Protein AF-A0A7G9YYZ8-F1 (afdb_monomer_lite)

Radius of gyration: 27.5 Å; chains: 1; bounding box: 61×66×74 Å

Organism: NCBI:txid2759912

InterPro domains:
  IPR011604 PD-(D/E)XK endonuclease-like domain superfamily [G3DSA:3.90.320.10] (1-114)
  IPR038726 PD-(D/E)XK endonuclease-like domain, AddAB-type [PF12705] (4-112)

Foldseek 3Di:
DDDVQADAAEDEEEDQDDDDPCVVVVCQLVRQQVCLVCVVVVGHHDQKHKYWYWYFPDADPVRDTDIDIDIDIDGYDVVSNVVVVVVVVVQVVDDPDDDDPPPPVVVVVVVVVVPDDPDPDDDDDDDDDDDDDDDDDDDDDPDPDDDPDDDDDDDDDDDDDD

Structure (mmCIF, N/CA/C/O backbone):
data_AF-A0A7G9YYZ8-F1
#
_entry.id   AF-A0A7G9YYZ8-F1
#
loop_
_atom_site.group_PDB
_atom_site.id
_atom_site.type_symbol
_atom_site.label_atom_id
_atom_site.label_alt_id
_atom_site.label_comp_id
_atom_site.label_asym_id
_atom_site.label_entity_id
_atom_site.label_seq_id
_atom_site.pdbx_PDB_ins_code
_atom_site.Cartn_x
_atom_site.Cartn_y
_atom_site.Cartn_z
_atom_site.occupancy
_atom_site.B_iso_or_equiv
_atom_site.auth_seq_id
_atom_site.auth_comp_id
_atom_site.auth_asym_id
_atom_site.auth_atom_id
_atom_site.pdbx_PDB_model_num
ATOM 1 N N . MET A 1 1 ? -12.301 -0.127 8.672 1.00 88.62 1 MET A N 1
ATOM 2 C CA . MET A 1 1 ? -12.698 -0.502 10.055 1.00 88.62 1 MET A CA 1
ATOM 3 C C . MET A 1 1 ? -12.592 0.740 10.932 1.00 88.62 1 MET A C 1
ATOM 5 O O . MET A 1 1 ? -11.918 1.669 10.507 1.00 88.62 1 MET A O 1
ATOM 9 N N . MET A 1 2 ? -13.251 0.805 12.092 1.00 93.19 2 MET A N 1
ATOM 10 C CA . MET A 1 2 ? -13.090 1.928 13.028 1.00 93.19 2 MET A CA 1
ATOM 11 C C . MET A 1 2 ? -12.592 1.440 14.389 1.00 93.19 2 MET A C 1
ATOM 13 O O . MET A 1 2 ? -12.987 0.360 14.828 1.00 93.19 2 MET A O 1
ATOM 17 N N . ASN A 1 3 ? -11.763 2.247 15.047 1.00 94.56 3 ASN A N 1
ATOM 18 C CA . ASN A 1 3 ? -11.402 2.120 16.456 1.00 94.56 3 ASN A CA 1
ATOM 19 C C . ASN A 1 3 ? -11.723 3.448 17.153 1.00 94.56 3 ASN A C 1
ATOM 21 O O . ASN A 1 3 ? -11.039 4.448 16.945 1.00 94.56 3 ASN A O 1
ATOM 25 N N . GLY A 1 4 ? -12.816 3.480 17.918 1.00 96.06 4 GLY A N 1
ATOM 26 C CA . GLY A 1 4 ? -13.374 4.740 18.412 1.00 96.06 4 GLY A CA 1
ATOM 27 C C . GLY A 1 4 ? -13.793 5.653 17.255 1.00 96.06 4 GLY A C 1
ATOM 28 O O . GLY A 1 4 ? -14.601 5.256 16.417 1.00 96.06 4 GLY A O 1
ATOM 29 N N . ASP A 1 5 ? -13.229 6.861 17.206 1.00 95.62 5 ASP A N 1
ATOM 30 C CA . ASP A 1 5 ? -13.454 7.861 16.153 1.00 95.62 5 ASP A CA 1
ATOM 31 C C . ASP A 1 5 ? -12.407 7.819 15.023 1.00 95.62 5 ASP A C 1
ATOM 33 O O . ASP A 1 5 ? -12.465 8.631 14.098 1.00 95.62 5 ASP A O 1
ATOM 37 N N . LYS A 1 6 ? -11.448 6.886 15.081 1.00 97.94 6 LYS A N 1
ATOM 38 C CA . LYS A 1 6 ? -10.386 6.743 14.081 1.00 97.94 6 LYS A CA 1
ATOM 39 C C . LYS A 1 6 ? -10.682 5.627 13.086 1.00 97.94 6 LYS A C 1
ATOM 41 O O . LYS A 1 6 ? -11.138 4.541 13.449 1.00 97.94 6 LYS A O 1
ATOM 46 N N . LEU A 1 7 ? -10.341 5.864 11.825 1.00 98.12 7 LEU A N 1
ATOM 47 C CA . LEU A 1 7 ? -10.352 4.856 10.772 1.00 98.12 7 LEU A CA 1
ATOM 48 C C . LEU A 1 7 ? -9.104 3.968 10.844 1.00 98.12 7 LEU A C 1
ATOM 50 O O . LEU A 1 7 ? -7.988 4.444 11.033 1.00 98.12 7 LEU A O 1
ATOM 54 N N . ILE A 1 8 ? -9.294 2.676 10.599 1.00 98.31 8 ILE A N 1
ATOM 55 C CA . ILE A 1 8 ? -8.221 1.723 10.313 1.00 98.31 8 ILE A CA 1
ATOM 56 C C . ILE A 1 8 ? -8.327 1.332 8.842 1.00 98.31 8 ILE A C 1
ATOM 58 O O . ILE A 1 8 ? -9.363 0.802 8.404 1.00 98.31 8 ILE A O 1
ATOM 62 N N . VAL A 1 9 ? -7.245 1.584 8.105 1.00 98.06 9 VAL A N 1
ATOM 63 C CA . VAL A 1 9 ? -7.084 1.165 6.710 1.00 98.06 9 VAL A CA 1
ATOM 64 C C . VAL A 1 9 ? -6.888 -0.347 6.662 1.00 98.06 9 VAL A C 1
ATOM 66 O O . VAL A 1 9 ? -6.101 -0.914 7.421 1.00 98.06 9 VAL A O 1
ATOM 69 N N . ILE A 1 10 ? -7.636 -0.996 5.774 1.00 97.69 10 ILE A N 1
ATOM 70 C CA . ILE A 1 10 ? -7.553 -2.432 5.520 1.00 97.69 10 ILE A CA 1
ATOM 71 C C . ILE A 1 10 ? -7.460 -2.624 4.015 1.00 97.69 10 ILE A C 1
ATOM 73 O O . ILE A 1 10 ? -8.273 -2.060 3.282 1.00 97.69 10 ILE A O 1
ATOM 77 N N . ASP A 1 11 ? -6.515 -3.444 3.574 1.00 97.25 11 ASP A N 1
ATOM 78 C CA . ASP A 1 11 ? -6.401 -3.836 2.175 1.00 97.25 11 ASP A CA 1
ATOM 79 C C . ASP A 1 11 ? -6.338 -5.363 2.033 1.00 97.25 11 ASP A C 1
ATOM 81 O O . ASP A 1 11 ? -5.612 -6.062 2.748 1.00 97.25 11 ASP A O 1
ATOM 85 N N . TYR A 1 12 ? -7.156 -5.882 1.119 1.00 95.75 12 TYR A N 1
ATOM 86 C CA . TYR A 1 12 ? -7.313 -7.308 0.872 1.00 95.75 12 TYR A CA 1
ATOM 87 C C . TYR A 1 12 ? -6.452 -7.712 -0.318 1.00 95.75 12 TYR A C 1
ATOM 89 O O . TYR A 1 12 ? -6.593 -7.186 -1.422 1.00 95.75 12 TYR A O 1
ATOM 97 N N . LYS A 1 13 ? -5.587 -8.700 -0.111 1.00 94.38 13 LYS A N 1
ATOM 98 C CA . LYS A 1 13 ? -4.670 -9.209 -1.127 1.00 94.38 13 LYS A CA 1
ATOM 99 C C . LYS A 1 13 ? -4.905 -10.694 -1.346 1.00 94.38 13 LYS A C 1
ATOM 101 O O . LYS A 1 13 ? -4.970 -11.477 -0.405 1.00 94.38 13 LYS A O 1
ATOM 106 N N . THR A 1 14 ? -4.969 -11.110 -2.600 1.00 93.06 14 THR A N 1
ATOM 107 C CA . THR A 1 14 ? -4.973 -12.528 -2.974 1.00 93.06 14 THR A CA 1
ATOM 108 C C . THR A 1 14 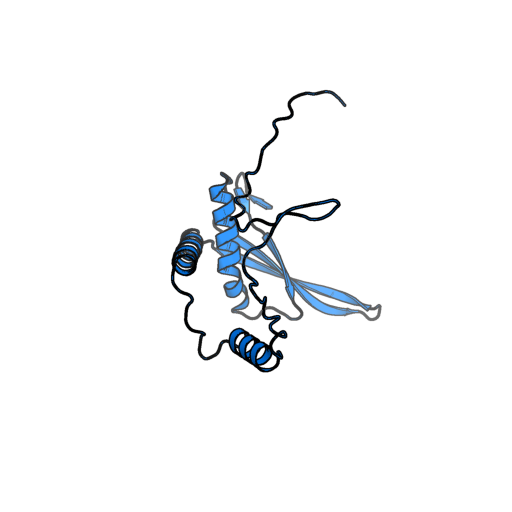? -3.590 -12.935 -3.458 1.00 93.06 14 THR A C 1
ATOM 110 O O . THR A 1 14 ? -2.959 -12.199 -4.220 1.00 93.06 14 THR A O 1
ATOM 113 N N . ARG A 1 15 ? -3.113 -14.114 -3.057 1.00 91.56 15 ARG A N 1
ATOM 114 C CA . ARG A 1 15 ? -1.841 -14.684 -3.521 1.00 91.56 15 ARG A CA 1
ATOM 115 C C . ARG A 1 15 ? -2.022 -16.141 -3.921 1.00 91.56 15 ARG A C 1
ATOM 117 O O . ARG A 1 15 ? -2.859 -16.848 -3.375 1.00 91.56 15 ARG A O 1
ATOM 124 N N . GLY A 1 16 ? -1.190 -16.598 -4.853 1.00 91.75 16 GLY A N 1
ATOM 125 C CA . GLY A 1 16 ? -1.157 -18.005 -5.264 1.00 91.75 16 GLY A CA 1
ATOM 126 C C . GLY A 1 16 ? -0.414 -18.929 -4.293 1.00 91.75 16 GLY A C 1
ATOM 127 O O . GLY A 1 16 ? -0.409 -20.133 -4.507 1.00 91.75 16 GLY A O 1
ATOM 128 N N . TYR A 1 17 ? 0.245 -18.384 -3.264 1.00 89.75 17 TYR A N 1
ATOM 129 C CA . TYR A 1 17 ? 1.075 -19.134 -2.319 1.00 89.75 17 TYR A CA 1
ATOM 130 C C . TYR A 1 17 ? 1.241 -18.386 -0.977 1.00 89.75 17 TYR A C 1
ATOM 132 O O . TYR A 1 17 ? 1.013 -17.166 -0.934 1.00 89.75 17 TYR A O 1
ATOM 140 N N . PRO A 1 18 ? 1.674 -19.082 0.098 1.00 90.69 18 PRO A N 1
ATOM 141 C CA . PRO A 1 18 ? 1.850 -18.498 1.430 1.00 90.69 18 PRO A CA 1
ATOM 142 C C . PRO A 1 18 ? 2.806 -17.300 1.495 1.00 90.69 18 PRO A C 1
ATOM 144 O O . PRO A 1 18 ? 3.662 -17.092 0.624 1.00 90.69 18 PRO A O 1
ATOM 147 N N . LEU A 1 19 ? 2.661 -16.483 2.542 1.00 86.69 19 LEU A N 1
ATOM 148 C CA . LEU A 1 19 ? 3.534 -15.335 2.796 1.00 86.69 19 LEU A CA 1
ATOM 149 C C . LEU A 1 19 ? 4.993 -15.757 3.010 1.00 86.69 19 LEU A C 1
ATOM 151 O O . LEU A 1 19 ? 5.289 -16.719 3.709 1.00 86.69 19 LEU A O 1
ATOM 155 N N . LYS A 1 20 ? 5.909 -14.996 2.402 1.00 86.50 20 LYS A N 1
ATOM 156 C CA . LYS A 1 20 ? 7.339 -15.002 2.753 1.00 86.50 20 LYS A CA 1
ATOM 157 C C . LYS A 1 20 ? 7.586 -13.899 3.784 1.00 86.50 20 LYS A C 1
ATOM 159 O O . LYS A 1 20 ? 6.892 -12.883 3.719 1.00 86.50 20 LYS A O 1
ATOM 164 N N . GLU A 1 21 ? 8.588 -14.043 4.648 1.00 76.19 21 GLU A N 1
ATOM 165 C CA . GLU A 1 21 ? 8.841 -13.124 5.778 1.00 76.19 21 GLU A CA 1
ATOM 166 C C . GLU A 1 21 ? 8.853 -11.632 5.388 1.00 76.19 21 GLU A C 1
ATOM 168 O O . GLU A 1 21 ? 8.209 -10.822 6.044 1.00 76.19 21 GLU A O 1
ATOM 173 N N . ASN A 1 22 ? 9.460 -11.268 4.252 1.00 79.06 22 ASN A N 1
ATOM 174 C CA . ASN A 1 22 ? 9.585 -9.864 3.822 1.00 79.06 22 ASN A CA 1
ATOM 175 C C . ASN A 1 22 ? 8.415 -9.333 2.971 1.00 79.06 22 ASN A C 1
ATOM 177 O O . ASN A 1 22 ? 8.456 -8.203 2.492 1.00 79.06 22 ASN A O 1
ATOM 181 N N . THR A 1 23 ? 7.364 -10.130 2.755 1.00 78.12 23 THR A N 1
ATOM 182 C CA . THR A 1 23 ? 6.235 -9.755 1.878 1.00 78.12 23 THR A CA 1
ATOM 183 C C . THR A 1 23 ? 5.504 -8.467 2.300 1.00 78.12 23 THR A C 1
ATOM 185 O O . THR A 1 23 ? 5.101 -7.725 1.404 1.00 78.12 23 THR A O 1
ATOM 188 N N . PRO A 1 24 ? 5.320 -8.157 3.601 1.00 78.19 24 PRO A N 1
ATOM 189 C CA . PRO A 1 24 ? 4.606 -6.945 4.013 1.00 78.19 24 PRO A CA 1
ATOM 190 C C . PRO A 1 24 ? 5.275 -5.644 3.560 1.00 78.19 24 PRO A C 1
ATOM 192 O O . PRO A 1 24 ? 4.579 -4.708 3.178 1.00 78.19 24 PRO A O 1
ATOM 195 N N . GLY A 1 25 ? 6.613 -5.597 3.527 1.00 87.62 25 GLY A N 1
ATOM 196 C CA . GLY A 1 25 ? 7.364 -4.379 3.202 1.00 87.62 25 GLY A CA 1
ATOM 197 C C . GLY A 1 25 ? 7.061 -3.817 1.810 1.00 87.62 25 GLY A C 1
ATOM 198 O O . GLY A 1 25 ? 7.063 -2.604 1.627 1.00 87.62 25 GLY A O 1
ATOM 199 N N . TYR A 1 26 ? 6.696 -4.671 0.846 1.00 91.38 26 TYR A N 1
ATOM 200 C CA . TYR A 1 26 ? 6.315 -4.241 -0.507 1.00 91.38 26 TYR A CA 1
ATOM 201 C C . TYR A 1 26 ? 5.067 -3.349 -0.548 1.00 91.38 26 TYR A C 1
ATOM 203 O O . TYR A 1 26 ? 4.840 -2.654 -1.535 1.00 91.38 26 TYR A O 1
ATOM 211 N N . TYR A 1 27 ? 4.256 -3.367 0.508 1.00 95.44 27 TYR A N 1
ATOM 212 C CA . TYR A 1 27 ? 3.005 -2.620 0.597 1.00 95.44 27 TYR A CA 1
ATOM 213 C C . TYR A 1 27 ? 3.102 -1.404 1.525 1.00 95.44 27 TYR A C 1
ATOM 215 O O . TYR A 1 27 ? 2.109 -0.700 1.689 1.00 95.44 27 TYR A O 1
ATOM 223 N N . GLN A 1 28 ? 4.275 -1.125 2.109 1.00 96.88 28 GLN A N 1
ATOM 224 C CA . GLN A 1 28 ? 4.455 -0.027 3.066 1.00 96.88 28 GLN A CA 1
ATOM 225 C C . GLN A 1 28 ? 4.031 1.315 2.462 1.00 96.88 28 GLN A C 1
ATOM 227 O O . GLN A 1 28 ? 3.137 1.976 2.985 1.00 96.88 28 GLN A O 1
ATOM 232 N N . ASN A 1 29 ? 4.569 1.646 1.285 1.00 97.56 29 ASN A N 1
ATOM 233 C CA . ASN A 1 29 ? 4.230 2.880 0.574 1.00 97.56 29 ASN A CA 1
ATOM 234 C C . ASN A 1 29 ? 2.722 2.996 0.312 1.00 97.56 29 ASN A C 1
ATOM 236 O O . ASN A 1 29 ? 2.152 4.073 0.433 1.00 97.56 29 ASN A O 1
ATOM 240 N N . GLN A 1 30 ? 2.059 1.883 -0.014 1.00 97.62 30 GLN A N 1
ATOM 241 C CA . GLN A 1 30 ? 0.618 1.867 -0.252 1.00 97.62 30 GLN A CA 1
ATOM 242 C C . GLN A 1 30 ? -0.157 2.246 1.020 1.00 97.62 30 GLN A C 1
ATOM 244 O O . GLN A 1 30 ? -1.059 3.084 0.968 1.00 97.62 30 GLN A O 1
ATOM 249 N N . MET A 1 31 ? 0.199 1.646 2.160 1.00 98.00 31 MET A N 1
ATOM 250 C CA . MET A 1 31 ? -0.483 1.884 3.436 1.00 98.00 31 MET A CA 1
ATOM 251 C C . MET A 1 31 ? -0.221 3.295 3.972 1.00 98.00 31 MET A C 1
ATOM 253 O O . MET A 1 31 ? -1.152 3.950 4.455 1.00 98.00 31 MET A O 1
ATOM 257 N N . ASP A 1 32 ? 1.012 3.779 3.823 1.00 98.31 32 ASP A N 1
ATOM 258 C CA . ASP A 1 32 ? 1.417 5.136 4.187 1.00 98.31 32 ASP A CA 1
ATOM 259 C C . ASP A 1 32 ? 0.638 6.181 3.385 1.00 98.31 32 ASP A C 1
ATOM 261 O O . ASP A 1 32 ? 0.045 7.097 3.960 1.00 98.31 32 ASP A O 1
ATOM 265 N N . ILE A 1 33 ? 0.560 6.006 2.060 1.00 98.38 33 ILE A N 1
ATOM 266 C CA . ILE A 1 33 ? -0.146 6.927 1.162 1.00 98.38 33 ILE A CA 1
ATOM 267 C C . ILE A 1 33 ? -1.645 6.964 1.470 1.00 98.38 33 ILE A C 1
ATOM 269 O O . ILE A 1 33 ? -2.219 8.050 1.533 1.00 98.38 33 ILE A O 1
ATOM 273 N N . TYR A 1 34 ? -2.297 5.820 1.706 1.00 98.19 34 TYR A N 1
ATOM 274 C CA . TYR A 1 34 ? -3.722 5.813 2.063 1.00 98.19 34 TYR A CA 1
ATOM 275 C C . TYR A 1 34 ? -4.001 6.596 3.343 1.00 98.19 34 TYR A C 1
ATOM 277 O O . TYR A 1 34 ? -4.910 7.427 3.370 1.00 98.19 34 TYR A O 1
ATOM 285 N N . ASN A 1 35 ? -3.202 6.375 4.387 1.00 98.38 35 ASN A N 1
ATOM 286 C CA . ASN A 1 35 ? -3.358 7.106 5.640 1.00 98.38 35 ASN A CA 1
ATOM 287 C C . ASN A 1 35 ? -3.069 8.598 5.469 1.00 98.38 35 ASN A C 1
ATOM 289 O O . ASN A 1 35 ? -3.827 9.423 5.977 1.00 98.38 35 ASN A O 1
ATOM 293 N N . PHE A 1 36 ? -2.027 8.953 4.719 1.00 98.25 36 PHE A N 1
ATOM 294 C CA . PHE A 1 36 ? -1.716 10.343 4.405 1.00 98.25 36 PHE A CA 1
ATOM 295 C C . PHE A 1 36 ? -2.874 11.051 3.700 1.00 98.25 36 PHE A C 1
ATOM 297 O O . PHE A 1 36 ? -3.298 12.118 4.146 1.00 98.25 36 PHE A O 1
ATOM 304 N N . LEU A 1 37 ? -3.428 10.448 2.646 1.00 98.12 37 LEU A N 1
ATOM 305 C CA . LEU A 1 37 ? -4.537 11.036 1.896 1.00 98.12 37 LEU A CA 1
ATOM 306 C C . LEU A 1 37 ? -5.795 11.175 2.756 1.00 98.12 37 LEU A C 1
ATOM 308 O O . LEU A 1 37 ? -6.448 12.214 2.704 1.00 98.12 37 LEU A O 1
ATOM 312 N N . LEU A 1 38 ? -6.120 10.179 3.583 1.00 98.12 38 LEU A N 1
ATOM 313 C CA . LEU A 1 38 ? -7.253 10.265 4.508 1.00 98.12 38 LEU A CA 1
ATOM 314 C C . LEU A 1 38 ? -7.071 11.410 5.511 1.00 98.12 38 LEU A C 1
ATOM 316 O O . LEU A 1 38 ? -7.968 12.240 5.654 1.00 98.12 38 LEU A O 1
ATOM 320 N N . ARG A 1 39 ? -5.889 11.516 6.130 1.00 97.50 39 ARG A N 1
ATOM 321 C CA . ARG A 1 39 ? -5.565 12.606 7.066 1.00 97.50 39 ARG A CA 1
ATOM 322 C C . ARG A 1 39 ? -5.587 13.981 6.399 1.00 97.50 39 ARG A C 1
ATOM 324 O O . ARG A 1 39 ? -5.984 14.952 7.031 1.00 97.50 39 ARG A O 1
ATOM 331 N N . LYS A 1 40 ? -5.204 14.076 5.121 1.00 97.25 40 LYS A N 1
ATOM 332 C CA . LYS A 1 40 ? -5.310 15.314 4.327 1.00 97.25 40 LYS A CA 1
ATOM 333 C C . LYS A 1 40 ? -6.744 15.705 3.973 1.00 97.25 40 LYS A C 1
ATOM 335 O O . LYS A 1 40 ? -6.963 16.862 3.643 1.00 97.25 40 LYS A O 1
ATOM 340 N N . ASN A 1 41 ? -7.688 14.772 4.052 1.00 97.62 41 ASN A N 1
ATOM 341 C CA . ASN A 1 41 ? -9.120 15.010 3.866 1.00 97.62 41 ASN A CA 1
ATOM 342 C C . ASN A 1 41 ? -9.862 15.046 5.217 1.00 97.62 41 ASN A C 1
ATOM 344 O O . ASN A 1 41 ? -11.005 14.606 5.301 1.00 97.62 41 ASN A O 1
ATOM 348 N N . ASP A 1 42 ? -9.190 15.509 6.277 1.00 97.62 42 ASP A N 1
ATOM 349 C CA . ASP A 1 42 ? -9.736 15.712 7.627 1.00 97.62 42 ASP A CA 1
ATOM 350 C C . ASP A 1 42 ? -10.260 14.448 8.341 1.00 97.62 42 ASP A C 1
ATOM 352 O O . ASP A 1 42 ? -10.921 14.532 9.380 1.00 97.62 42 ASP A O 1
ATOM 356 N N . TRP A 1 43 ? -9.913 13.253 7.850 1.00 98.06 43 TRP A N 1
ATOM 357 C CA . TRP A 1 43 ? -10.204 12.003 8.549 1.00 98.06 43 TRP A CA 1
ATOM 358 C C . TRP A 1 43 ? -9.129 11.684 9.583 1.00 98.06 43 TRP A C 1
ATOM 360 O O . TRP A 1 43 ? -7.929 11.741 9.313 1.00 98.06 43 TRP A O 1
ATOM 370 N N . LYS A 1 44 ? -9.552 11.237 10.765 1.00 97.62 44 LYS A N 1
ATOM 371 C CA . LYS A 1 44 ? -8.633 10.656 11.746 1.00 97.62 44 LYS A CA 1
ATOM 372 C C . LYS A 1 44 ? -8.379 9.199 11.390 1.00 97.62 44 LYS A C 1
ATOM 374 O O . LYS A 1 44 ? -9.327 8.431 11.230 1.00 97.62 44 LYS A O 1
ATOM 379 N N . THR A 1 45 ? -7.116 8.800 11.313 1.00 98.12 45 THR A N 1
ATOM 380 C CA . THR A 1 45 ? -6.738 7.393 11.143 1.00 98.12 45 THR A CA 1
ATOM 381 C C . THR A 1 45 ? -5.852 6.929 12.288 1.00 98.12 45 THR A C 1
ATOM 383 O O . THR A 1 45 ? -5.229 7.742 12.974 1.00 98.12 45 THR A O 1
ATOM 386 N N . GLU A 1 46 ? -5.813 5.622 12.519 1.00 98.25 46 GLU A N 1
ATOM 387 C CA . GLU A 1 46 ? -4.799 5.029 13.386 1.00 98.25 46 GLU A CA 1
ATOM 388 C C . GLU A 1 46 ? -3.399 5.142 12.778 1.00 98.25 46 GLU A C 1
ATOM 390 O O . GLU A 1 46 ? -3.236 5.367 11.578 1.00 98.25 46 GLU A O 1
ATOM 395 N N . ASP A 1 47 ? -2.382 4.966 13.619 1.00 97.50 47 ASP A N 1
ATOM 396 C CA . ASP A 1 47 ? -0.973 4.918 13.198 1.00 97.50 47 ASP A CA 1
ATOM 397 C C . ASP A 1 47 ? -0.562 3.525 12.690 1.00 97.50 47 ASP A C 1
ATOM 399 O O . ASP A 1 47 ? 0.612 3.243 12.482 1.00 97.50 47 ASP A O 1
ATOM 403 N N . TYR A 1 48 ? -1.545 2.652 12.452 1.00 97.94 48 TYR A N 1
ATOM 404 C CA . TYR A 1 48 ? -1.362 1.328 11.877 1.00 97.94 48 TYR A CA 1
ATOM 405 C C . TYR A 1 48 ? -2.475 0.979 10.881 1.00 97.94 48 TYR A C 1
ATOM 407 O O . TYR A 1 48 ? -3.600 1.480 10.958 1.00 97.94 48 TYR A O 1
ATOM 415 N N . ALA A 1 49 ? -2.168 0.063 9.967 1.00 97.94 49 ALA A N 1
ATOM 416 C CA . ALA A 1 49 ? -3.100 -0.526 9.009 1.00 97.94 49 ALA A CA 1
ATOM 417 C C . ALA A 1 49 ? -2.996 -2.055 9.010 1.00 97.94 49 ALA A C 1
ATOM 419 O O . ALA A 1 49 ? -2.079 -2.631 9.604 1.00 97.94 49 ALA A O 1
ATOM 420 N N . TYR A 1 50 ? -3.934 -2.714 8.329 1.00 97.69 50 TYR A N 1
ATOM 421 C CA . TYR A 1 50 ? -3.906 -4.160 8.141 1.00 97.69 50 TYR A CA 1
ATOM 422 C C . TYR A 1 50 ? -3.885 -4.561 6.670 1.00 97.69 50 TYR A C 1
ATOM 424 O O . TYR A 1 50 ? -4.660 -4.059 5.856 1.00 97.69 50 TYR A O 1
ATOM 432 N N . LEU A 1 51 ? -3.063 -5.560 6.367 1.00 96.81 51 LEU A N 1
ATOM 433 C CA . LEU A 1 51 ? -3.166 -6.354 5.152 1.00 96.81 51 LEU A CA 1
ATOM 434 C C . LEU A 1 51 ? -3.784 -7.704 5.483 1.00 96.81 51 LEU A C 1
ATOM 436 O O . LEU A 1 51 ? -3.355 -8.378 6.420 1.00 96.81 51 LEU A O 1
ATOM 440 N N . ILE A 1 52 ? -4.768 -8.105 4.687 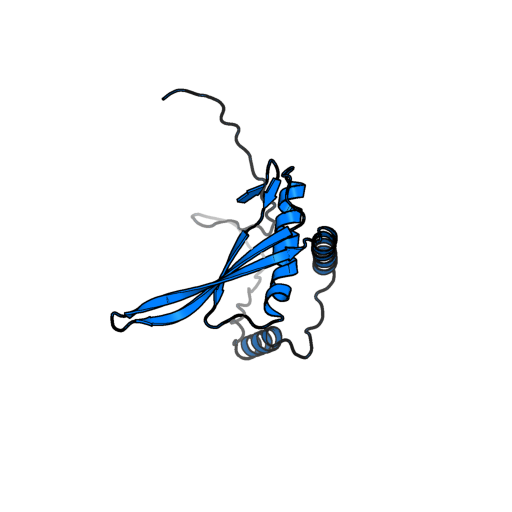1.00 96.31 52 ILE A N 1
ATOM 441 C CA . ILE A 1 52 ? -5.406 -9.416 4.791 1.00 96.31 52 ILE A CA 1
ATOM 442 C C . ILE A 1 52 ? -5.054 -10.200 3.537 1.00 96.31 52 ILE A C 1
ATOM 444 O O . ILE A 1 52 ? -5.496 -9.856 2.441 1.00 96.31 52 ILE A O 1
ATOM 448 N N . PHE A 1 53 ? -4.259 -11.252 3.698 1.00 95.62 53 PHE A N 1
ATOM 449 C CA . PHE A 1 53 ? -3.836 -12.110 2.604 1.00 95.62 53 PHE A CA 1
ATOM 450 C C . PHE A 1 53 ? -4.662 -13.385 2.554 1.00 95.62 53 PHE A C 1
ATOM 452 O O . PHE A 1 53 ? -4.651 -14.167 3.499 1.00 95.62 53 PHE A O 1
ATOM 459 N N . TYR A 1 54 ? -5.300 -13.631 1.415 1.00 95.38 54 TYR A N 1
ATOM 460 C CA . TYR A 1 54 ? -5.921 -14.908 1.088 1.00 95.38 54 TYR A CA 1
ATOM 461 C C . TYR A 1 54 ? -5.013 -15.698 0.151 1.00 95.38 54 TYR A C 1
ATOM 463 O O . TYR A 1 54 ? -4.607 -15.188 -0.899 1.00 95.38 54 TYR A O 1
ATOM 471 N N . HIS A 1 55 ? -4.719 -16.951 0.485 1.00 94.88 55 HIS A N 1
ATOM 472 C CA . HIS A 1 55 ? -3.997 -17.867 -0.407 1.00 94.88 55 HIS A CA 1
ATOM 473 C C . HIS A 1 55 ? -4.538 -19.294 -0.302 1.00 94.88 55 HIS A C 1
ATOM 475 O O . HIS A 1 55 ? -5.096 -19.658 0.734 1.00 94.88 55 HIS A O 1
ATOM 481 N N . PRO A 1 56 ? -4.464 -20.098 -1.377 1.00 94.44 56 PRO A N 1
ATOM 482 C CA . PRO A 1 56 ? -5.038 -21.436 -1.377 1.00 94.44 56 PRO A CA 1
ATOM 483 C C . PRO A 1 56 ? -4.275 -22.351 -0.412 1.00 94.44 56 PRO A C 1
ATOM 485 O O . PRO A 1 56 ? -3.061 -22.505 -0.508 1.00 94.44 56 PRO A O 1
ATOM 488 N N . LEU A 1 57 ? -5.011 -23.001 0.488 1.00 93.62 57 LEU A N 1
ATOM 489 C CA . LEU A 1 57 ? -4.500 -24.043 1.376 1.00 93.62 57 LEU A CA 1
ATOM 490 C C . LEU A 1 57 ? -4.625 -25.423 0.727 1.00 93.62 57 LEU A C 1
ATOM 492 O O . LEU A 1 57 ? -3.679 -26.206 0.728 1.00 93.62 57 LEU A O 1
ATOM 496 N N . LYS A 1 58 ? -5.812 -25.736 0.196 1.00 93.56 58 LYS A N 1
ATOM 497 C CA . LYS A 1 58 ? -6.088 -26.994 -0.510 1.00 93.56 58 LYS A CA 1
ATOM 498 C C . LYS A 1 58 ? -7.337 -26.897 -1.374 1.00 93.56 58 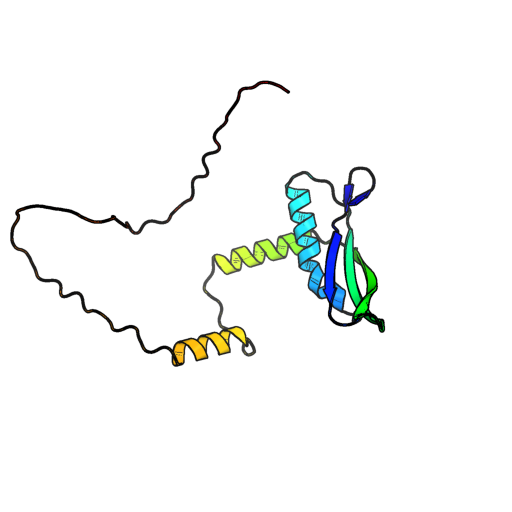LYS A C 1
ATOM 500 O O . LYS A 1 58 ? -8.240 -26.121 -1.072 1.00 93.56 58 LYS A O 1
ATOM 505 N N . VAL A 1 59 ? -7.416 -27.754 -2.385 1.00 93.19 59 VAL A N 1
ATOM 506 C CA . VAL A 1 59 ? -8.632 -27.989 -3.173 1.00 93.19 59 VAL A CA 1
ATOM 507 C C . VAL A 1 59 ? -9.292 -29.273 -2.667 1.00 93.19 59 VAL A C 1
ATOM 509 O O . VAL A 1 59 ? -8.604 -30.271 -2.444 1.00 93.19 59 VAL A O 1
ATOM 512 N N . ARG A 1 60 ? -10.600 -29.241 -2.407 1.00 94.31 60 ARG A N 1
ATOM 513 C CA . ARG A 1 60 ? -11.391 -30.415 -2.002 1.00 94.31 60 ARG A CA 1
ATOM 514 C C . ARG A 1 60 ? -11.760 -31.254 -3.223 1.00 94.31 60 ARG A C 1
ATOM 516 O O . ARG A 1 60 ? -11.731 -30.765 -4.346 1.00 94.31 60 ARG A O 1
ATOM 523 N N . GLU A 1 61 ? -12.167 -32.499 -2.997 1.00 93.75 61 GLU A N 1
ATOM 524 C CA . GLU A 1 61 ? -12.574 -33.422 -4.069 1.00 93.75 61 GLU A CA 1
ATOM 525 C C . GLU A 1 61 ? -13.740 -32.885 -4.913 1.00 93.75 61 GLU A C 1
ATOM 527 O O . GLU A 1 61 ? -13.798 -33.145 -6.110 1.00 93.75 61 GLU A O 1
ATOM 532 N N . GLN A 1 62 ? -14.630 -32.078 -4.323 1.00 94.19 62 GLN A N 1
ATOM 533 C CA . GLN A 1 62 ? -15.731 -31.423 -5.039 1.00 94.19 62 GLN A CA 1
ATOM 534 C C . GLN A 1 62 ? -15.296 -30.204 -5.881 1.00 94.19 62 GLN A C 1
ATOM 536 O O . GLN A 1 62 ? -16.130 -29.608 -6.556 1.00 94.19 62 GLN A O 1
ATOM 541 N N . GLY A 1 63 ? -14.014 -29.822 -5.851 1.00 90.50 63 GLY A N 1
ATOM 542 C CA . GLY A 1 63 ? -13.475 -28.658 -6.565 1.00 90.50 63 GLY A CA 1
ATOM 543 C C . GLY A 1 63 ? -13.443 -27.358 -5.753 1.00 90.50 63 GLY A C 1
ATOM 544 O O . GLY A 1 63 ? -12.921 -26.356 -6.237 1.00 90.50 63 GLY A O 1
ATOM 545 N N . ASP A 1 64 ? -13.935 -27.361 -4.510 1.00 92.94 64 ASP A N 1
ATOM 546 C CA . ASP A 1 64 ? -13.896 -26.183 -3.638 1.00 92.94 64 ASP A CA 1
ATOM 547 C C . ASP A 1 64 ? -12.468 -25.852 -3.195 1.00 92.94 64 ASP A C 1
ATOM 549 O O . ASP A 1 64 ? -11.742 -26.713 -2.686 1.00 92.94 64 ASP A O 1
ATOM 553 N N . VAL A 1 65 ? -12.078 -24.582 -3.294 1.00 92.12 65 VAL A N 1
ATOM 554 C CA . VAL A 1 65 ? -10.785 -24.106 -2.787 1.00 92.12 65 VAL A CA 1
ATOM 555 C C . VAL A 1 65 ? -10.945 -23.610 -1.353 1.00 92.12 65 VAL A C 1
ATOM 557 O O . VAL A 1 65 ? -11.696 -22.679 -1.072 1.00 92.12 65 VAL A O 1
ATOM 560 N N . VAL A 1 66 ? -10.206 -24.222 -0.431 1.00 93.88 66 VAL A N 1
ATOM 561 C CA . VAL A 1 66 ? -10.057 -23.737 0.942 1.00 93.88 66 VAL A CA 1
ATOM 562 C C . VAL A 1 66 ? -8.913 -22.737 0.962 1.00 93.88 66 VAL A C 1
ATOM 564 O O . VAL A 1 66 ? -7.790 -23.084 0.597 1.00 93.88 66 VAL A O 1
ATOM 567 N N . PHE A 1 67 ? -9.189 -21.520 1.416 1.00 95.25 67 PHE A N 1
ATOM 568 C CA . PHE A 1 67 ? -8.183 -20.477 1.575 1.00 95.25 67 PHE A CA 1
ATOM 569 C C . PHE A 1 67 ? -7.674 -20.420 3.014 1.00 95.25 67 PHE A C 1
ATOM 571 O O . PHE A 1 67 ? -8.441 -20.601 3.960 1.00 95.25 67 PHE A O 1
ATOM 578 N N . ASN A 1 68 ? -6.382 -20.147 3.162 1.00 95.31 68 ASN A N 1
ATOM 579 C CA . ASN A 1 68 ? -5.813 -19.641 4.397 1.00 95.31 68 ASN A CA 1
ATOM 580 C C . ASN A 1 68 ? -5.886 -18.107 4.409 1.00 95.31 68 ASN A C 1
ATOM 582 O O . ASN A 1 68 ? -5.860 -17.479 3.344 1.00 95.31 68 ASN A O 1
ATOM 586 N N . VAL A 1 69 ? -5.969 -17.528 5.607 1.00 95.31 69 VAL A N 1
ATOM 587 C CA . VAL A 1 69 ? -6.025 -16.078 5.818 1.00 95.31 69 VAL A CA 1
ATOM 588 C C . VAL A 1 69 ? -4.885 -15.667 6.734 1.00 95.31 69 VAL A C 1
ATOM 590 O O . VAL A 1 69 ? -4.845 -16.094 7.885 1.00 95.31 69 VAL A O 1
ATOM 593 N N . ASP A 1 70 ? -3.998 -14.809 6.243 1.00 95.06 70 ASP A N 1
ATOM 594 C CA . ASP A 1 70 ? -2.948 -14.200 7.055 1.00 95.06 70 ASP A CA 1
ATOM 595 C C . ASP A 1 70 ? -3.262 -12.714 7.266 1.00 95.06 70 ASP A C 1
ATOM 597 O O . ASP A 1 70 ? -3.452 -11.964 6.306 1.00 95.06 70 ASP A O 1
ATOM 601 N N . LEU A 1 71 ? -3.313 -12.283 8.528 1.00 94.81 71 LEU A N 1
ATOM 602 C CA . LEU A 1 71 ? -3.506 -10.886 8.911 1.00 94.81 71 LEU A CA 1
ATOM 603 C C . LEU A 1 71 ? -2.162 -10.281 9.313 1.00 94.81 71 LEU A C 1
ATOM 605 O O . LEU A 1 71 ? -1.508 -10.768 10.234 1.00 94.81 71 LEU A O 1
ATOM 609 N N . VAL A 1 72 ? -1.776 -9.191 8.658 1.00 95.44 72 VAL A N 1
ATOM 610 C CA . VAL A 1 72 ? -0.527 -8.483 8.942 1.00 95.44 72 VAL A CA 1
ATOM 611 C C . VAL A 1 72 ? -0.840 -7.061 9.377 1.00 95.44 72 VAL A C 1
ATOM 613 O O . VAL A 1 72 ? -1.472 -6.316 8.634 1.00 95.44 72 VAL A O 1
ATOM 616 N N . ARG A 1 73 ? -0.378 -6.681 10.572 1.00 96.12 73 ARG A N 1
ATOM 617 C CA . ARG A 1 73 ? -0.402 -5.294 11.052 1.00 96.12 73 ARG A CA 1
ATOM 618 C C . ARG A 1 73 ? 0.837 -4.560 10.547 1.00 96.12 73 ARG A C 1
ATOM 620 O O . ARG A 1 73 ? 1.941 -5.087 10.662 1.00 96.12 73 ARG A O 1
ATOM 627 N N . MET A 1 74 ? 0.651 -3.355 10.027 1.00 96.44 74 MET A N 1
ATOM 628 C CA . MET A 1 74 ? 1.728 -2.481 9.562 1.00 96.44 74 MET A CA 1
ATOM 629 C C . MET A 1 74 ? 1.657 -1.148 10.288 1.00 96.44 74 MET A C 1
ATOM 631 O O . MET A 1 74 ? 0.569 -0.595 10.418 1.00 96.44 74 MET A O 1
ATOM 635 N N . GLU A 1 75 ? 2.799 -0.643 10.744 1.00 97.69 75 GLU A N 1
ATOM 636 C CA . GLU A 1 75 ? 2.905 0.734 11.237 1.00 97.69 75 GLU A CA 1
ATOM 637 C C . GLU A 1 75 ? 2.916 1.706 10.054 1.00 97.69 75 GLU A C 1
ATOM 639 O O . GLU A 1 75 ? 3.361 1.355 8.958 1.00 97.69 75 GLU A O 1
ATOM 644 N N . ILE A 1 76 ? 2.412 2.916 10.275 1.00 98.06 76 ILE A N 1
ATOM 645 C CA . ILE A 1 76 ? 2.253 3.943 9.246 1.00 98.06 76 ILE A CA 1
ATOM 646 C C . ILE A 1 76 ? 3.275 5.058 9.434 1.00 98.06 76 ILE A C 1
ATOM 648 O O . ILE A 1 76 ? 3.421 5.597 10.530 1.00 98.06 76 ILE A O 1
ATOM 652 N N . SER A 1 77 ? 3.912 5.468 8.337 1.00 97.56 77 SER A N 1
ATOM 653 C CA . SER A 1 77 ? 4.722 6.685 8.264 1.00 97.56 77 SER A CA 1
ATOM 654 C C . SER A 1 77 ? 4.123 7.679 7.275 1.00 97.56 77 SER A C 1
ATOM 656 O O . SER A 1 77 ? 4.167 7.513 6.055 1.00 97.56 77 SER A O 1
ATOM 658 N N . ILE A 1 78 ? 3.595 8.775 7.812 1.00 97.56 78 ILE A N 1
ATOM 659 C CA . ILE A 1 78 ? 3.083 9.884 7.002 1.00 97.56 78 ILE A CA 1
ATOM 660 C C . ILE A 1 78 ? 4.230 10.638 6.319 1.00 97.56 78 ILE A C 1
ATOM 662 O O . ILE A 1 78 ? 4.081 11.148 5.208 1.00 97.56 78 ILE A O 1
ATOM 666 N N . GLU A 1 79 ? 5.390 10.669 6.965 1.00 97.69 79 GLU A N 1
ATOM 667 C CA . GLU A 1 79 ? 6.616 11.280 6.470 1.00 97.69 79 GLU A CA 1
ATOM 668 C C . GLU A 1 79 ? 7.119 10.553 5.220 1.00 97.69 79 GLU A C 1
ATOM 670 O O . GLU A 1 79 ? 7.476 11.211 4.244 1.00 97.69 79 GLU A O 1
ATOM 675 N N . ASN A 1 80 ? 7.073 9.214 5.207 1.00 97.94 80 ASN A N 1
ATOM 676 C CA . ASN A 1 80 ? 7.410 8.422 4.024 1.00 97.94 80 ASN A CA 1
ATOM 677 C C . ASN A 1 80 ? 6.473 8.740 2.848 1.00 97.94 80 ASN A C 1
ATOM 679 O O . ASN A 1 80 ? 6.938 8.988 1.737 1.00 97.94 80 ASN A O 1
ATOM 683 N N . ALA A 1 81 ? 5.158 8.816 3.088 1.00 97.88 81 ALA A N 1
ATOM 684 C CA . ALA A 1 81 ? 4.203 9.206 2.048 1.00 97.88 81 ALA A CA 1
ATOM 685 C C . ALA A 1 81 ? 4.502 10.604 1.482 1.00 97.88 81 ALA A C 1
ATOM 687 O O . ALA A 1 81 ? 4.519 10.782 0.264 1.00 97.88 81 ALA A O 1
ATOM 688 N N . MET A 1 82 ? 4.773 11.583 2.352 1.00 97.19 82 MET A N 1
ATOM 689 C CA . MET A 1 82 ? 5.156 12.935 1.937 1.00 97.19 82 MET A CA 1
ATOM 690 C C . MET A 1 82 ? 6.422 12.931 1.081 1.00 97.19 82 MET A C 1
ATOM 692 O O . MET A 1 82 ? 6.417 13.546 0.017 1.00 97.19 82 MET A O 1
ATOM 696 N N . LEU A 1 83 ? 7.461 12.208 1.512 1.00 98.12 83 LEU A N 1
ATOM 697 C CA . LEU A 1 83 ? 8.718 12.085 0.776 1.00 98.12 83 LEU A CA 1
ATOM 698 C C . LEU A 1 83 ? 8.492 11.519 -0.632 1.00 98.12 83 LEU A C 1
ATOM 700 O O . LEU A 1 83 ? 8.998 12.076 -1.602 1.00 98.12 83 LEU A O 1
ATOM 704 N N . ILE A 1 84 ? 7.686 10.459 -0.756 1.00 97.94 84 ILE A N 1
ATOM 705 C CA . ILE A 1 84 ? 7.348 9.853 -2.051 1.00 97.94 84 ILE A CA 1
ATOM 706 C C . ILE A 1 84 ? 6.699 10.880 -2.982 1.00 97.94 84 ILE A C 1
ATOM 708 O O . ILE A 1 84 ? 7.101 10.989 -4.139 1.00 97.94 84 ILE A O 1
ATOM 712 N N . PHE A 1 85 ? 5.716 11.643 -2.494 1.00 97.31 85 PHE A N 1
ATOM 713 C CA . PHE A 1 85 ? 5.051 12.656 -3.315 1.00 97.31 85 PHE A CA 1
ATOM 714 C C . PHE A 1 85 ? 5.996 13.784 -3.721 1.00 97.31 85 PHE A C 1
ATOM 716 O O . PHE A 1 85 ? 5.986 14.170 -4.888 1.00 97.31 85 PHE A O 1
ATOM 723 N N . THR A 1 86 ? 6.823 14.292 -2.805 1.00 97.12 86 THR A N 1
ATOM 724 C CA . THR A 1 86 ? 7.780 15.359 -3.134 1.00 97.12 86 THR A CA 1
ATOM 725 C C . THR A 1 86 ? 8.809 14.885 -4.154 1.00 97.12 86 THR A C 1
ATOM 727 O O . THR A 1 86 ? 8.996 15.542 -5.169 1.00 97.12 86 THR A O 1
ATOM 730 N N . THR A 1 87 ? 9.379 13.690 -3.969 1.00 97.12 87 THR A N 1
ATOM 731 C CA . THR A 1 87 ? 10.338 13.120 -4.925 1.00 97.12 87 THR A CA 1
ATOM 732 C C . THR A 1 87 ? 9.700 12.861 -6.289 1.00 97.12 87 THR A C 1
ATOM 734 O O . THR A 1 87 ? 10.338 13.074 -7.316 1.00 97.12 87 THR A O 1
ATOM 737 N N . ALA A 1 88 ? 8.440 12.419 -6.323 1.00 97.00 88 ALA A N 1
ATOM 738 C CA . ALA A 1 88 ? 7.725 12.221 -7.578 1.00 97.00 88 ALA A CA 1
ATOM 739 C C . ALA A 1 88 ? 7.476 13.545 -8.317 1.00 97.00 88 ALA A C 1
ATOM 741 O O . ALA A 1 88 ? 7.613 13.578 -9.536 1.00 97.00 88 ALA A O 1
ATOM 742 N N . LEU A 1 89 ? 7.130 14.622 -7.604 1.00 97.12 89 LEU A N 1
ATOM 743 C CA . LEU A 1 89 ? 6.959 15.949 -8.202 1.00 97.12 89 LEU A CA 1
ATOM 744 C C . LEU A 1 89 ? 8.281 16.476 -8.768 1.00 97.12 89 LEU A C 1
ATOM 746 O O . LEU A 1 89 ? 8.316 16.833 -9.943 1.00 97.12 89 LEU A O 1
ATOM 750 N N . ASP A 1 90 ? 9.363 16.414 -7.990 1.00 96.56 90 ASP A N 1
ATOM 751 C CA . ASP A 1 90 ? 10.697 16.838 -8.436 1.00 96.56 90 ASP A CA 1
ATOM 752 C C . ASP A 1 90 ? 11.132 16.082 -9.704 1.00 96.56 90 ASP A C 1
ATOM 754 O O . ASP A 1 90 ? 11.663 16.671 -10.646 1.00 96.56 90 ASP A O 1
ATOM 758 N N . LEU A 1 91 ? 10.863 14.772 -9.759 1.00 96.38 91 LEU A N 1
ATOM 759 C CA . LEU A 1 91 ? 11.168 13.940 -10.922 1.00 96.38 91 LEU A CA 1
ATOM 760 C C . LEU A 1 91 ? 10.328 14.316 -12.151 1.00 96.38 91 LEU A C 1
ATOM 762 O O . LEU A 1 91 ? 10.840 14.312 -13.266 1.00 96.38 91 LEU A O 1
ATOM 766 N N . LEU A 1 92 ? 9.039 14.608 -11.963 1.00 96.88 92 LEU A N 1
ATOM 767 C CA . LEU A 1 92 ? 8.118 14.952 -13.052 1.00 96.88 92 LEU A CA 1
ATOM 768 C C . LEU A 1 92 ? 8.371 16.348 -13.630 1.00 96.88 92 LEU A C 1
ATOM 770 O O . LEU A 1 92 ? 8.060 16.585 -14.798 1.00 96.88 92 LEU A O 1
ATOM 774 N N . GLU A 1 93 ? 8.893 17.265 -12.821 1.00 96.81 93 GLU A N 1
ATOM 775 C CA . GLU A 1 93 ? 9.270 18.615 -13.249 1.00 96.81 93 GLU A CA 1
ATOM 776 C C . GLU A 1 93 ? 10.661 18.660 -13.904 1.00 96.81 93 GLU A C 1
ATOM 778 O O . GLU A 1 93 ? 10.973 19.613 -14.622 1.00 96.81 93 GLU A O 1
ATOM 783 N N . GLY A 1 94 ? 11.486 17.636 -13.672 1.00 94.56 94 GLY A N 1
ATOM 784 C CA . GLY A 1 94 ? 12.832 17.506 -14.217 1.00 94.56 94 GLY A CA 1
ATOM 785 C C . GLY A 1 94 ? 12.907 16.917 -15.628 1.00 94.56 94 GLY A C 1
ATOM 786 O O . GLY A 1 94 ? 11.913 16.687 -16.320 1.00 94.56 94 GLY A O 1
ATOM 787 N N . GLU A 1 95 ? 14.140 16.665 -16.066 1.00 95.19 95 GLU A N 1
ATOM 788 C CA . GLU A 1 95 ? 14.401 15.927 -17.300 1.00 95.19 95 GLU A CA 1
ATOM 789 C C . GLU A 1 95 ? 14.129 14.429 -17.109 1.00 95.19 95 GLU A C 1
ATOM 791 O O . GLU A 1 95 ? 14.257 13.884 -16.011 1.00 95.19 95 GLU A O 1
ATOM 796 N N . MET A 1 96 ? 13.761 13.750 -18.199 1.00 90.88 96 MET A N 1
ATOM 797 C CA . MET A 1 96 ? 13.541 12.307 -18.176 1.00 90.88 96 MET A CA 1
ATOM 798 C C . MET A 1 96 ? 14.839 11.593 -17.763 1.00 90.88 96 MET A C 1
ATOM 800 O O . MET A 1 96 ? 15.859 11.802 -18.419 1.00 90.88 96 MET A O 1
ATOM 804 N N . PRO A 1 97 ? 14.824 10.757 -16.707 1.00 91.56 97 PRO A N 1
ATOM 805 C CA . PRO A 1 97 ? 16.027 10.079 -16.255 1.00 91.56 97 PRO A CA 1
ATOM 806 C C . PRO A 1 97 ? 16.482 9.033 -17.272 1.00 91.56 97 PRO A C 1
ATOM 808 O O . PRO A 1 97 ? 15.670 8.443 -17.992 1.00 91.56 97 PRO A O 1
ATOM 811 N N . GLU A 1 98 ? 17.784 8.761 -17.269 1.00 91.50 98 GLU A N 1
ATOM 812 C CA . GLU A 1 98 ? 18.341 7.647 -18.027 1.00 91.50 98 GLU A CA 1
ATOM 813 C C . GLU A 1 98 ? 17.760 6.308 -17.533 1.00 91.50 98 GLU A C 1
ATOM 815 O O . GLU A 1 98 ? 17.525 6.135 -16.328 1.00 91.50 98 GLU A O 1
ATOM 820 N N . PRO A 1 99 ? 17.527 5.339 -18.436 1.00 92.12 99 PRO A N 1
ATOM 821 C CA . PRO A 1 99 ? 17.096 4.001 -18.057 1.00 92.12 99 PRO A CA 1
ATOM 822 C C . PRO A 1 99 ? 18.053 3.350 -17.053 1.00 92.12 99 PRO A C 1
ATOM 824 O O . PRO A 1 99 ? 19.271 3.407 -17.211 1.00 92.12 99 PRO A O 1
ATOM 827 N N . ALA A 1 100 ? 17.506 2.660 -16.049 1.00 93.12 100 ALA A N 1
ATOM 828 C CA . ALA A 1 100 ? 18.323 1.810 -15.187 1.00 93.12 100 ALA A CA 1
ATOM 829 C C . ALA A 1 100 ? 18.903 0.626 -15.985 1.00 93.12 100 ALA A C 1
ATOM 831 O O . ALA A 1 100 ? 18.226 0.077 -16.860 1.00 93.12 100 ALA A O 1
ATOM 832 N N . GLU A 1 101 ? 20.131 0.209 -15.654 1.00 90.81 101 GLU A N 1
ATOM 833 C CA . GLU A 1 101 ? 20.873 -0.843 -16.376 1.00 90.81 101 GLU A CA 1
ATOM 834 C C . GLU A 1 101 ? 20.087 -2.165 -16.499 1.00 90.81 101 GLU A C 1
ATOM 836 O O . GLU A 1 101 ? 20.166 -2.878 -17.504 1.00 90.81 101 GLU A O 1
ATOM 841 N N . ASP A 1 102 ? 19.282 -2.489 -15.489 1.00 93.88 102 ASP A N 1
ATOM 842 C CA . ASP A 1 102 ? 18.493 -3.712 -15.381 1.00 93.88 102 ASP A CA 1
ATOM 843 C C . ASP A 1 102 ? 16.985 -3.502 -15.609 1.00 93.88 102 ASP A C 1
ATOM 845 O O . ASP A 1 102 ? 16.184 -4.403 -15.349 1.00 93.88 102 ASP A O 1
ATOM 849 N N . CYS A 1 103 ? 16.571 -2.357 -16.165 1.00 93.31 103 CYS A N 1
ATOM 850 C CA . CYS A 1 103 ? 15.158 -2.083 -16.420 1.00 93.31 103 CYS A CA 1
ATOM 851 C C . CYS A 1 103 ? 14.603 -2.915 -17.592 1.00 93.31 103 CYS A C 1
ATOM 853 O O . CYS A 1 103 ? 14.682 -2.530 -18.761 1.00 93.31 103 CYS A O 1
ATOM 855 N N . GLU A 1 104 ? 13.968 -4.045 -17.274 1.00 94.31 104 GLU A N 1
ATOM 856 C CA . GLU A 1 104 ? 13.324 -4.932 -18.257 1.00 94.31 104 GLU A CA 1
ATOM 857 C C . GLU A 1 104 ? 12.240 -4.229 -19.088 1.00 94.31 104 GLU A C 1
ATOM 859 O O . GLU A 1 104 ? 12.068 -4.529 -20.270 1.00 94.31 104 GLU A O 1
ATOM 864 N N . TYR A 1 105 ? 11.536 -3.255 -18.503 1.00 93.56 105 TYR A N 1
ATOM 865 C CA . TYR A 1 105 ? 10.540 -2.475 -19.234 1.00 93.56 105 TYR A CA 1
ATOM 866 C C . TYR A 1 105 ? 11.182 -1.592 -20.311 1.00 93.56 105 TYR A C 1
ATOM 868 O O . TYR A 1 105 ? 10.720 -1.604 -21.449 1.00 93.56 105 TYR A O 1
ATOM 876 N N . CYS A 1 106 ? 12.269 -0.879 -19.995 1.00 92.19 106 CYS A N 1
ATOM 877 C CA . CYS A 1 106 ? 12.994 -0.071 -20.981 1.00 92.19 106 CYS A CA 1
ATOM 878 C C . CYS A 1 106 ? 13.539 -0.945 -22.117 1.00 92.19 106 CYS A C 1
ATOM 880 O O . CYS A 1 106 ? 13.292 -0.645 -23.283 1.00 92.19 106 CYS A O 1
ATOM 882 N N . LYS A 1 107 ? 14.150 -2.094 -21.789 1.00 92.31 107 LYS A N 1
ATOM 883 C CA . LYS A 1 107 ? 14.618 -3.069 -22.793 1.00 92.31 107 LYS A CA 1
ATOM 884 C C . LYS A 1 107 ? 13.487 -3.547 -23.708 1.00 92.31 107 LYS A C 1
ATOM 886 O O . LYS A 1 107 ? 13.675 -3.694 -24.916 1.00 92.31 107 LYS A O 1
ATOM 891 N N . TRP A 1 108 ? 12.306 -3.799 -23.142 1.00 93.50 108 TRP A N 1
ATOM 892 C CA . TRP A 1 108 ? 11.126 -4.183 -23.913 1.00 93.50 108 TRP A CA 1
ATOM 893 C C . TRP A 1 108 ? 10.646 -3.054 -24.838 1.00 93.50 108 TRP A C 1
ATOM 895 O O . TRP A 1 108 ? 10.377 -3.313 -26.011 1.00 93.50 108 TRP A O 1
ATOM 905 N N . VAL A 1 109 ? 10.595 -1.810 -24.350 1.00 91.31 109 VAL A N 1
ATOM 906 C CA . VAL A 1 109 ? 10.232 -0.632 -25.158 1.00 91.31 109 VAL A CA 1
ATOM 907 C C . VAL A 1 109 ? 11.201 -0.447 -26.328 1.00 91.31 109 VAL A C 1
ATOM 909 O O . VAL A 1 109 ? 10.751 -0.281 -27.463 1.00 91.31 109 VAL A O 1
ATOM 912 N N . ASP A 1 110 ? 12.509 -0.543 -26.087 1.00 89.69 110 ASP A N 1
ATOM 913 C CA . ASP A 1 110 ? 13.532 -0.413 -27.131 1.00 89.69 110 ASP A CA 1
ATOM 914 C C . ASP A 1 110 ? 13.374 -1.482 -28.209 1.00 89.69 110 ASP A C 1
ATOM 916 O O . ASP A 1 110 ? 13.401 -1.186 -29.409 1.00 89.69 110 ASP A O 1
ATOM 920 N N . LYS A 1 111 ? 13.117 -2.724 -27.785 1.00 92.25 111 LYS A N 1
ATOM 921 C CA . LYS A 1 111 ? 12.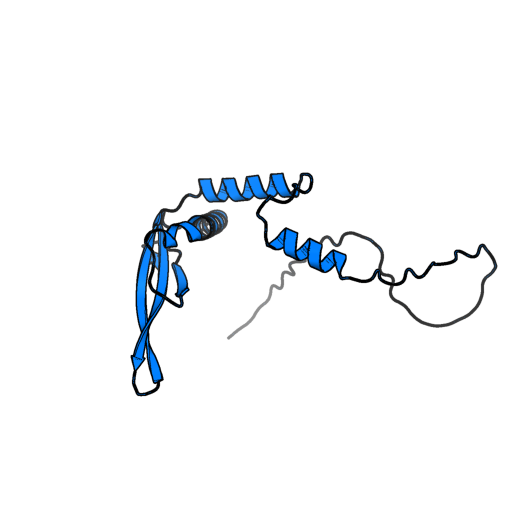824 -3.822 -28.704 1.00 92.25 111 LYS A CA 1
ATOM 922 C C . LYS A 1 111 ? 11.597 -3.509 -29.561 1.00 92.25 111 LYS A C 1
ATOM 924 O O . LYS A 1 111 ? 11.683 -3.595 -30.787 1.00 92.25 111 LYS A O 1
ATOM 929 N N . CYS A 1 112 ? 10.486 -3.103 -28.947 1.00 90.56 112 CYS A N 1
ATOM 930 C CA . CYS A 1 112 ? 9.264 -2.753 -29.673 1.00 90.56 112 CYS A CA 1
ATOM 931 C C . CYS A 1 112 ? 9.490 -1.615 -30.674 1.00 90.56 112 CYS A C 1
ATOM 933 O O . CYS A 1 112 ? 9.005 -1.691 -31.803 1.00 90.56 112 CYS A O 1
ATOM 935 N N . ASN A 1 113 ? 10.264 -0.598 -30.297 1.00 87.56 113 ASN A N 1
ATOM 936 C CA . ASN A 1 113 ? 10.584 0.524 -31.175 1.00 87.56 113 ASN A CA 1
ATOM 937 C C . ASN A 1 113 ? 11.476 0.107 -32.353 1.00 87.56 113 ASN A C 1
ATOM 939 O O . ASN A 1 113 ? 11.285 0.605 -33.460 1.00 87.56 113 ASN A O 1
ATOM 943 N N . SER A 1 114 ? 12.404 -0.833 -32.147 1.00 83.25 114 SER A N 1
ATOM 944 C CA . SER A 1 114 ? 13.279 -1.344 -33.213 1.00 83.25 114 SER A CA 1
ATOM 945 C C . SER A 1 114 ? 12.544 -2.195 -34.261 1.00 83.25 114 SER A C 1
ATOM 947 O O . SER A 1 114 ? 12.946 -2.241 -35.423 1.00 83.25 114 SER A O 1
ATOM 949 N N . GLU A 1 115 ? 11.447 -2.846 -33.865 1.00 77.94 115 GLU A N 1
ATOM 950 C CA . GLU A 1 115 ? 10.646 -3.731 -34.721 1.00 77.94 115 GLU A CA 1
ATOM 951 C C . GLU A 1 115 ? 9.486 -2.994 -35.421 1.00 77.94 115 GLU A C 1
ATOM 953 O O . GLU A 1 115 ? 8.926 -3.490 -36.407 1.00 77.94 115 GLU A O 1
ATOM 958 N N . MET A 1 116 ? 9.126 -1.788 -34.962 1.00 68.25 116 MET A N 1
ATOM 959 C CA . MET A 1 116 ? 8.126 -0.950 -35.623 1.00 68.25 116 MET A CA 1
ATOM 960 C C . MET A 1 116 ? 8.692 -0.337 -36.908 1.00 68.25 116 MET A C 1
ATOM 962 O O . MET A 1 116 ? 9.560 0.534 -36.888 1.00 68.25 116 MET A O 1
ATOM 966 N N . LYS A 1 117 ? 8.146 -0.745 -38.062 1.00 61.09 117 LYS A N 1
ATOM 967 C CA . LYS A 1 117 ? 8.417 -0.056 -39.332 1.00 61.09 117 LYS A CA 1
ATOM 968 C C . LYS A 1 117 ? 7.950 1.399 -39.219 1.00 61.09 117 LYS A C 1
ATOM 970 O O . LYS A 1 117 ? 6.826 1.621 -38.756 1.00 61.09 117 LYS A O 1
ATOM 975 N N . PRO A 1 118 ? 8.758 2.381 -39.661 1.00 63.09 118 PRO A N 1
ATOM 976 C CA . PRO A 1 118 ? 8.351 3.774 -39.629 1.00 63.09 118 PRO A CA 1
ATOM 977 C C . PRO A 1 118 ? 7.020 3.922 -40.362 1.00 63.09 118 PRO A C 1
ATOM 979 O O . PRO A 1 118 ? 6.835 3.404 -41.468 1.00 63.09 118 PRO A O 1
ATOM 982 N N . LYS A 1 119 ? 6.070 4.604 -39.716 1.00 52.91 119 LYS A N 1
ATOM 983 C CA . LYS A 1 119 ? 4.804 4.975 -40.347 1.00 52.91 119 LYS A CA 1
ATOM 984 C C . LYS A 1 119 ? 5.161 5.752 -41.620 1.00 52.91 119 LYS A C 1
ATOM 986 O O . LYS A 1 119 ? 5.979 6.667 -41.512 1.00 52.91 119 LYS A O 1
ATOM 991 N N . PRO A 1 120 ? 4.618 5.405 -42.801 1.00 50.56 120 PRO A N 1
ATOM 992 C CA . PRO A 1 120 ? 4.962 6.110 -44.027 1.00 50.56 120 PRO A CA 1
ATOM 993 C C . PRO A 1 120 ? 4.703 7.603 -43.828 1.00 50.56 120 PRO A C 1
ATOM 995 O O . PRO A 1 120 ? 3.585 8.020 -43.516 1.00 50.56 120 PRO A O 1
ATOM 998 N N . THR A 1 121 ? 5.765 8.395 -43.939 1.00 48.72 121 THR A N 1
ATOM 999 C CA . THR A 1 121 ? 5.718 9.849 -43.878 1.00 48.72 121 THR A CA 1
ATOM 1000 C C . THR A 1 121 ? 4.983 10.336 -45.116 1.00 48.72 121 THR A C 1
ATOM 1002 O O . THR A 1 121 ? 5.505 10.287 -46.226 1.00 48.72 121 THR A O 1
ATOM 1005 N N . VAL A 1 122 ? 3.741 10.785 -44.943 1.00 52.62 122 VAL A N 1
ATOM 1006 C CA . VAL A 1 122 ? 3.052 11.539 -45.990 1.00 52.62 122 VAL A CA 1
ATOM 1007 C C . VAL A 1 122 ? 3.658 12.938 -45.992 1.00 52.62 122 VAL A C 1
ATOM 1009 O O . VAL A 1 122 ? 3.405 13.734 -45.088 1.00 52.62 122 VAL A O 1
ATOM 1012 N N . GLU A 1 123 ? 4.499 13.229 -46.981 1.00 47.06 123 GLU A N 1
ATOM 1013 C CA . GLU A 1 123 ? 5.003 14.579 -47.217 1.00 47.06 123 GLU A CA 1
ATOM 1014 C C . GLU A 1 123 ? 3.842 15.481 -47.660 1.00 47.06 123 GLU A C 1
ATOM 1016 O O . GLU A 1 123 ? 3.347 15.383 -48.784 1.00 47.06 123 GLU A O 1
ATOM 1021 N N . MET A 1 124 ? 3.389 16.373 -46.776 1.00 40.53 124 MET A N 1
ATOM 1022 C CA . MET A 1 124 ? 2.503 17.471 -47.165 1.00 40.53 124 MET A CA 1
ATOM 1023 C C . MET A 1 124 ? 3.293 18.448 -48.040 1.00 40.53 124 MET A C 1
ATOM 1025 O O . MET A 1 124 ? 4.023 19.302 -47.531 1.00 40.53 124 MET A O 1
ATOM 1029 N N . LYS A 1 125 ? 3.139 18.333 -49.362 1.00 42.44 125 LYS A N 1
ATOM 1030 C CA . LYS A 1 125 ? 3.572 19.375 -50.296 1.00 42.44 125 LYS A CA 1
ATOM 1031 C C . LYS A 1 125 ? 2.783 20.648 -50.005 1.00 42.44 125 LYS A C 1
ATOM 1033 O O . LYS A 1 125 ? 1.557 20.641 -49.937 1.00 42.44 125 LYS A O 1
ATOM 1038 N N . ARG A 1 126 ? 3.515 21.730 -49.752 1.00 44.19 126 ARG A N 1
ATOM 1039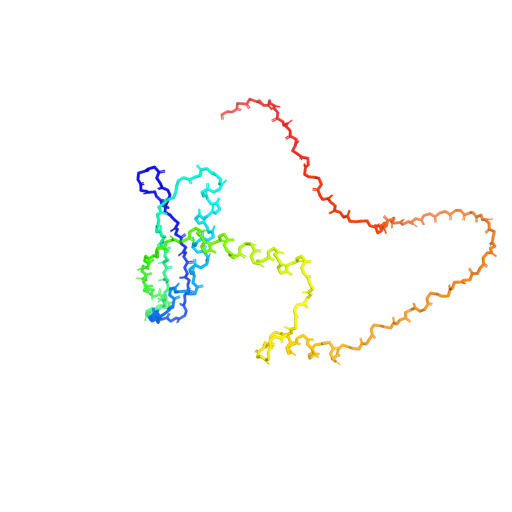 C CA . ARG A 1 126 ? 2.968 23.050 -49.449 1.00 44.19 126 ARG A CA 1
ATOM 1040 C C .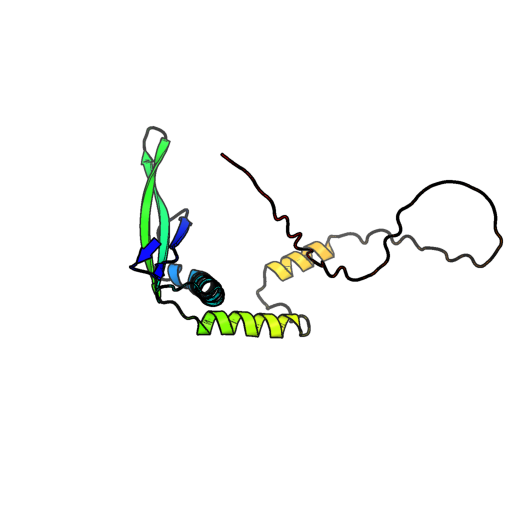 ARG A 1 126 ? 2.975 23.850 -50.745 1.00 44.19 126 ARG A C 1
ATOM 1042 O O . ARG A 1 126 ? 3.937 24.564 -51.021 1.00 44.19 126 ARG A O 1
ATOM 1049 N N . ASP A 1 127 ? 1.935 23.684 -51.548 1.00 37.19 127 ASP A N 1
ATOM 1050 C CA . ASP A 1 127 ? 1.788 24.459 -52.776 1.00 37.19 127 ASP A CA 1
ATOM 1051 C C . ASP A 1 127 ? 1.298 25.874 -52.415 1.00 37.19 127 ASP A C 1
ATOM 1053 O O . ASP A 1 127 ? 0.390 26.053 -51.599 1.00 37.19 127 ASP A O 1
ATOM 1057 N N . ARG A 1 128 ? 2.005 26.889 -52.929 1.00 42.69 128 ARG A N 1
ATOM 1058 C CA . ARG A 1 128 ? 1.769 28.317 -52.666 1.00 42.69 128 ARG A CA 1
ATOM 1059 C C . ARG A 1 128 ? 0.539 28.830 -53.423 1.00 42.69 128 ARG A C 1
ATOM 1061 O O . ARG A 1 128 ? 0.366 28.490 -54.582 1.00 42.69 128 ARG A O 1
ATOM 1068 N N . GLU A 1 129 ? -0.199 29.705 -52.735 1.00 39.38 129 GLU A N 1
ATOM 1069 C CA . GLU A 1 129 ? -0.994 30.863 -53.198 1.00 39.38 129 GLU A CA 1
ATOM 1070 C C . GLU A 1 129 ? -1.796 30.749 -54.512 1.00 39.38 129 GLU A C 1
ATOM 1072 O O . GLU A 1 129 ? -1.229 30.767 -55.600 1.00 39.38 129 GLU A O 1
ATOM 1077 N N . GLY A 1 130 ? -3.135 30.793 -54.404 1.00 29.30 130 GLY A N 1
ATOM 1078 C CA . GLY A 1 130 ? -4.024 31.094 -55.535 1.00 29.30 130 GLY A CA 1
ATOM 1079 C C . GLY A 1 130 ? -5.517 30.795 -55.317 1.00 29.30 130 GLY A C 1
ATOM 1080 O O . GLY A 1 130 ? -5.944 29.678 -55.559 1.00 29.30 130 GLY A O 1
ATOM 1081 N N . GLU A 1 131 ? -6.263 31.833 -54.918 1.00 30.98 131 GLU A N 1
ATOM 1082 C CA . GLU A 1 131 ? -7.687 32.149 -55.205 1.00 30.98 131 GLU A CA 1
ATOM 1083 C C . GLU A 1 131 ? -8.872 31.314 -54.646 1.00 30.98 131 GLU A C 1
ATOM 1085 O O . GLU A 1 131 ? -8.874 30.092 -54.558 1.00 30.98 131 GLU A O 1
ATOM 1090 N N . MET A 1 132 ? -9.903 32.072 -54.231 1.00 34.38 132 MET A N 1
ATOM 1091 C CA . MET A 1 132 ? -11.183 31.672 -53.625 1.00 34.38 132 MET A CA 1
ATOM 1092 C C . MET A 1 132 ? -12.189 31.146 -54.657 1.00 34.38 132 MET A C 1
ATOM 1094 O O . MET A 1 132 ? -12.343 31.779 -55.691 1.00 34.38 132 MET A O 1
ATOM 1098 N N . GLU A 1 133 ? -12.979 30.125 -54.300 1.00 29.12 133 GLU A N 1
ATOM 1099 C CA . GLU A 1 133 ? -14.459 30.175 -54.207 1.00 29.12 133 GLU A CA 1
ATOM 1100 C C . GLU A 1 133 ? -15.075 28.773 -54.019 1.00 29.12 133 GLU A C 1
ATOM 1102 O O . GLU A 1 133 ? -14.626 27.799 -54.613 1.00 29.12 133 GLU A O 1
ATOM 1107 N N . GLY A 1 134 ? -16.172 28.707 -53.251 1.00 28.58 134 GLY A N 1
ATOM 1108 C CA . GLY A 1 134 ? -17.268 27.770 -53.528 1.00 28.58 134 GLY A CA 1
ATOM 1109 C C . GLY A 1 134 ? -17.357 26.467 -52.721 1.00 28.58 134 GLY A C 1
ATOM 1110 O O . GLY A 1 134 ? -16.746 25.468 -53.065 1.00 28.58 134 GLY A O 1
ATOM 1111 N N . ASP A 1 135 ? -18.288 26.478 -51.762 1.00 29.11 135 ASP A N 1
ATOM 1112 C CA . ASP A 1 135 ? -19.153 25.373 -51.324 1.00 29.11 135 ASP A CA 1
ATOM 1113 C C . ASP A 1 135 ? -18.619 24.096 -50.634 1.00 29.11 135 ASP A C 1
ATOM 1115 O O . ASP A 1 135 ? -17.891 23.278 -51.180 1.00 29.11 135 ASP A O 1
ATOM 1119 N N . ARG A 1 136 ? -19.308 23.841 -49.508 1.00 30.39 136 ARG A N 1
ATOM 1120 C CA . ARG A 1 136 ? -19.716 22.554 -48.917 1.00 30.39 136 ARG A CA 1
ATOM 1121 C C . ARG A 1 136 ? -18.735 21.755 -48.050 1.00 30.39 136 ARG A C 1
ATOM 1123 O O . ARG A 1 136 ? -17.817 21.104 -48.513 1.00 30.39 136 ARG A O 1
ATOM 1130 N N . GLU A 1 137 ? -19.185 21.673 -46.794 1.00 31.67 137 GLU A N 1
ATOM 1131 C CA . GLU A 1 137 ? -19.116 20.548 -45.856 1.00 31.67 137 GLU A CA 1
ATOM 1132 C C . GLU A 1 137 ? -17.758 20.092 -45.307 1.00 31.67 137 GLU A C 1
ATOM 1134 O O . GLU A 1 137 ? -16.799 19.865 -46.025 1.00 31.67 137 GLU A O 1
ATOM 1139 N N . ARG A 1 138 ? -17.809 19.791 -43.996 1.00 30.89 138 ARG A N 1
ATOM 1140 C CA . ARG A 1 138 ? -16.845 19.042 -43.172 1.00 30.89 138 ARG A CA 1
ATOM 1141 C C . ARG A 1 138 ? -15.542 19.773 -42.838 1.00 30.89 138 ARG A C 1
ATOM 1143 O O . ARG A 1 138 ? -14.714 20.068 -43.675 1.00 30.89 138 ARG A O 1
ATOM 1150 N N . GLU A 1 139 ? -15.312 20.026 -41.554 1.00 28.69 139 GLU A N 1
ATOM 1151 C CA . GLU A 1 139 ? -14.754 19.050 -40.609 1.00 28.69 139 GLU A CA 1
ATOM 1152 C C . GLU A 1 139 ? -14.117 19.767 -39.408 1.00 28.69 139 GLU A C 1
ATOM 1154 O O . GLU A 1 139 ? -13.837 20.966 -39.399 1.00 28.69 139 GLU A O 1
ATOM 1159 N N . ILE A 1 140 ? -13.991 19.009 -38.328 1.00 28.58 140 ILE A N 1
ATOM 1160 C CA . ILE A 1 140 ? -13.742 19.457 -36.963 1.00 28.58 140 ILE A CA 1
ATOM 1161 C C . ILE A 1 140 ? -12.356 20.104 -36.831 1.00 28.58 140 ILE A C 1
ATOM 1163 O O . ILE A 1 140 ? -11.324 19.473 -37.051 1.00 28.58 140 ILE A O 1
ATOM 1167 N N . LYS A 1 141 ? -12.328 21.359 -36.368 1.00 28.55 141 LYS A N 1
ATOM 1168 C CA . LYS A 1 141 ? -11.111 22.027 -35.892 1.00 28.55 141 LYS A CA 1
ATOM 1169 C C . LYS A 1 141 ? -10.622 21.352 -34.606 1.00 28.55 141 LYS A C 1
ATOM 1171 O O . LYS A 1 141 ? -11.177 21.589 -33.537 1.00 28.55 141 LYS A O 1
ATOM 1176 N N . ALA A 1 142 ? -9.553 20.566 -34.689 1.00 30.70 142 ALA A N 1
ATOM 1177 C CA . ALA A 1 142 ? -8.736 20.221 -33.528 1.00 30.70 142 ALA A CA 1
ATOM 1178 C C . ALA A 1 142 ? -7.557 21.201 -33.450 1.00 30.70 142 ALA A C 1
ATOM 1180 O O . ALA A 1 142 ? -6.487 20.989 -34.018 1.00 30.70 142 ALA A O 1
ATOM 1181 N N . SER A 1 143 ? -7.784 22.319 -32.767 1.00 35.09 143 SER A N 1
ATOM 1182 C CA . SER A 1 143 ? -6.735 23.232 -32.334 1.00 35.09 143 SER A CA 1
ATOM 1183 C C . SER A 1 143 ? -5.804 22.524 -31.346 1.00 35.09 143 SER A C 1
ATOM 1185 O O . SER A 1 143 ? -6.237 21.934 -30.356 1.00 35.09 143 SER A O 1
ATOM 1187 N N . ARG A 1 144 ? -4.497 22.615 -31.611 1.00 46.09 144 ARG A N 1
ATOM 1188 C CA . ARG A 1 144 ? -3.452 22.409 -30.606 1.00 46.09 144 ARG A CA 1
ATOM 1189 C C . ARG A 1 144 ? -3.670 23.425 -29.488 1.00 46.09 144 ARG A C 1
ATOM 1191 O O . ARG A 1 144 ? -3.529 24.624 -29.702 1.00 46.09 144 ARG A O 1
ATOM 1198 N N . GLY A 1 145 ? -4.021 22.932 -28.314 1.00 34.06 145 GLY A N 1
ATOM 1199 C CA . GLY A 1 145 ? -4.161 23.720 -27.103 1.00 34.06 145 GLY A CA 1
ATOM 1200 C C . GLY A 1 145 ? -4.331 22.766 -25.935 1.00 34.06 145 GLY A C 1
ATOM 1201 O O . GLY A 1 145 ? -5.175 21.872 -25.987 1.00 34.06 145 GLY A O 1
ATOM 1202 N N . LEU A 1 146 ? -3.485 22.923 -24.920 1.00 38.75 146 LEU A N 1
ATOM 1203 C CA . LEU A 1 146 ? -3.594 22.232 -23.642 1.00 38.75 146 LEU A CA 1
ATOM 1204 C C . LEU A 1 146 ? -5.053 22.248 -23.163 1.00 38.75 146 LEU A C 1
ATOM 1206 O O . LEU A 1 146 ? -5.638 23.315 -22.993 1.00 38.75 146 LEU A O 1
ATOM 1210 N N . ARG A 1 147 ? -5.653 21.074 -22.934 1.00 28.97 147 ARG A N 1
ATOM 1211 C CA . ARG A 1 147 ? -6.905 20.996 -22.174 1.00 28.97 147 ARG A CA 1
ATOM 1212 C C . ARG A 1 147 ? -6.570 21.057 -20.692 1.00 28.97 147 ARG A C 1
ATOM 1214 O O . ARG A 1 147 ? -6.367 20.028 -20.056 1.00 28.97 147 ARG A O 1
ATOM 1221 N N . THR A 1 148 ? -6.606 22.256 -20.131 1.00 31.33 148 THR A N 1
ATOM 1222 C CA . THR A 1 148 ? -7.076 22.435 -18.757 1.00 31.33 148 THR A CA 1
ATOM 1223 C C . THR A 1 148 ? -8.528 21.952 -18.702 1.00 31.33 148 THR A C 1
ATOM 1225 O O . THR A 1 148 ? -9.403 22.490 -19.381 1.00 31.33 148 THR A O 1
ATOM 1228 N N . ARG A 1 149 ? -8.808 20.900 -17.924 1.00 30.28 149 ARG A N 1
ATOM 1229 C CA . ARG A 1 149 ? -10.187 20.579 -17.537 1.00 30.28 149 ARG A CA 1
ATOM 1230 C C . ARG A 1 149 ? -10.586 21.542 -16.421 1.00 30.28 149 ARG A C 1
ATOM 1232 O O . ARG A 1 149 ? -10.183 21.357 -15.281 1.00 30.28 149 ARG A O 1
ATOM 1239 N N . GLN A 1 150 ? -11.387 22.553 -16.747 1.00 29.17 150 GLN A N 1
ATOM 1240 C CA . GLN A 1 150 ? -12.239 23.203 -15.753 1.00 29.17 150 GLN A CA 1
ATOM 1241 C C . GLN A 1 150 ? -13.366 22.226 -15.404 1.00 29.17 150 GLN A C 1
ATOM 1243 O O . GLN A 1 150 ? -14.211 21.914 -16.243 1.00 29.17 150 GLN A O 1
ATOM 1248 N N . ILE A 1 151 ? -13.353 21.718 -14.175 1.00 33.06 151 ILE A N 1
ATOM 1249 C CA . ILE A 1 151 ? -14.505 21.050 -13.572 1.00 33.06 151 ILE A CA 1
ATOM 1250 C C . ILE A 1 151 ? -15.467 22.172 -13.176 1.00 33.06 151 ILE A C 1
ATOM 1252 O O . ILE A 1 151 ? -15.148 22.973 -12.300 1.00 33.06 151 ILE A O 1
ATOM 1256 N N . LYS A 1 152 ? -16.614 22.274 -13.852 1.00 32.81 152 LYS A N 1
ATOM 1257 C CA . LYS A 1 152 ? -17.744 23.050 -13.337 1.00 32.81 152 LYS A CA 1
ATOM 1258 C C . LYS A 1 152 ? -18.480 22.156 -12.345 1.00 32.81 152 LYS A C 1
ATOM 1260 O O . LYS A 1 152 ? -19.035 21.137 -12.747 1.00 32.81 152 LYS A O 1
ATOM 1265 N N . LEU A 1 153 ? -18.432 22.518 -11.068 1.00 33.22 153 LEU A N 1
ATOM 1266 C CA . LEU A 1 153 ? -19.434 22.086 -10.103 1.00 33.22 153 LEU A CA 1
ATOM 1267 C C . LEU A 1 153 ? -20.703 22.865 -10.451 1.00 33.22 153 LEU A C 1
ATOM 1269 O O . LEU A 1 153 ? -20.683 24.095 -10.444 1.00 33.22 153 LEU A O 1
ATOM 1273 N N . ASN A 1 154 ? -21.757 22.159 -10.850 1.00 34.06 154 ASN A N 1
ATOM 1274 C CA . ASN A 1 154 ? -23.090 22.738 -10.847 1.00 34.06 154 ASN A CA 1
ATOM 1275 C C . ASN A 1 154 ? -23.653 22.512 -9.448 1.00 34.06 154 ASN A C 1
ATOM 1277 O O . ASN A 1 154 ? -23.810 21.366 -9.027 1.00 34.06 154 ASN A O 1
ATOM 1281 N N . ASP A 1 155 ? -23.932 23.610 -8.756 1.00 37.38 155 ASP A N 1
ATOM 1282 C CA . ASP A 1 155 ? -24.867 23.628 -7.644 1.00 37.38 155 ASP A CA 1
ATOM 1283 C C . ASP A 1 155 ? -26.273 23.429 -8.227 1.00 37.38 155 ASP A C 1
ATOM 1285 O O . ASP A 1 155 ? -26.820 24.329 -8.864 1.00 37.38 155 ASP A O 1
ATOM 1289 N N . GLU A 1 156 ? -26.850 22.245 -8.035 1.00 36.97 156 GLU A N 1
ATOM 1290 C CA . GLU A 1 156 ? -28.304 22.077 -8.031 1.00 36.97 156 GLU A CA 1
ATOM 1291 C C . GLU A 1 156 ? -28.742 21.993 -6.568 1.00 36.97 156 GLU A C 1
ATOM 1293 O O . GLU A 1 156 ? -28.557 20.987 -5.881 1.00 36.97 156 GLU A O 1
ATOM 1298 N N . GLN A 1 157 ? -29.251 23.127 -6.087 1.00 37.28 157 GLN A N 1
ATOM 1299 C CA . GLN A 1 157 ? -30.220 23.176 -5.002 1.00 37.28 157 GLN A CA 1
ATOM 1300 C C . GLN A 1 157 ? -31.612 22.834 -5.548 1.00 37.28 157 GLN A C 1
ATOM 1302 O O . GLN A 1 157 ? -31.876 23.004 -6.737 1.00 37.28 157 GLN A O 1
ATOM 1307 N N . ASP A 1 158 ? -32.466 22.430 -4.606 1.00 35.53 158 ASP A N 1
ATOM 1308 C CA . ASP A 1 158 ? -33.888 22.083 -4.703 1.00 35.53 158 ASP A CA 1
ATOM 1309 C C . ASP A 1 158 ? -34.123 20.655 -5.229 1.00 35.53 158 ASP A C 1
ATOM 1311 O O . ASP A 1 158 ? -33.722 20.300 -6.326 1.00 35.53 158 ASP A O 1
ATOM 1315 N N . GLY A 1 159 ? -34.743 19.718 -4.518 1.00 33.03 159 GLY A N 1
ATOM 1316 C CA . GLY A 1 159 ? -35.684 19.782 -3.408 1.00 33.03 159 GLY A CA 1
ATOM 1317 C C . GLY A 1 159 ? -36.684 18.630 -3.610 1.00 33.03 159 GLY A C 1
ATOM 1318 O O . GLY A 1 159 ? -36.936 18.226 -4.740 1.00 33.03 159 GLY A O 1
ATOM 1319 N N . ASP A 1 160 ? -37.239 18.134 -2.505 1.00 36.47 160 ASP A N 1
ATOM 1320 C CA . ASP A 1 160 ? -38.459 17.312 -2.404 1.00 36.47 160 ASP A CA 1
ATOM 1321 C C . ASP A 1 160 ? -38.350 15.770 -2.456 1.00 36.47 160 ASP A C 1
ATOM 1323 O O . ASP A 1 160 ? -38.239 15.134 -3.498 1.00 36.47 160 ASP A O 1
ATOM 1327 N N . GLY A 1 161 ? -38.506 15.184 -1.258 1.00 38.41 161 GLY A N 1
ATOM 1328 C CA . GLY A 1 161 ? -39.501 14.148 -0.943 1.00 38.41 161 GLY A CA 1
ATOM 1329 C C . GLY A 1 161 ? -39.408 12.784 -1.633 1.00 38.41 161 GLY A C 1
ATOM 1330 O O . GLY A 1 161 ? -39.910 12.611 -2.737 1.00 38.41 161 GLY A O 1
ATOM 1331 N N . PHE A 1 162 ? -38.933 11.770 -0.905 1.00 36.81 162 PHE A N 1
ATOM 1332 C CA . PHE A 1 162 ? -39.768 10.791 -0.182 1.00 36.81 162 PHE A CA 1
ATOM 1333 C C . PHE A 1 162 ? -38.908 9.979 0.794 1.00 36.81 162 PHE A C 1
ATOM 1335 O O . PHE A 1 162 ? -37.727 9.722 0.469 1.00 36.81 162 PHE A O 1
#

pLDDT: mean 77.89, std 26.38, range [28.55, 98.38]

Sequence (162 aa):
MMNGDKLIVIDYKTRGYPLKENTPGYYQNQMDIYNFLLRKNDWKTEDYAYLIFYHPLKVREQGDVVFNVDLVRMEISIENAMLIFTTALDLLEGEMPEPAEDCEYCKWVDKCNSEMKPKPTVEMKRDREGEMEGDREREIKASRGLRTRQIKLNDEQDGDGF

Secondary structure (DSSP, 8-state):
-EETTEE--EEEEE-SSPPPTTGGGGGHHHHHHHHHHHHHTT--B-SEEEEEEEEEEEE-TTSPEEEEEEEEEEE--HHHHHHHHHHHHHHHHSPPPPPPTT-HHHHHHHHHHHHSPPPP------------------------------------------